Protein AF-A0A117SWT7-F1 (afdb_monomer)

Foldseek 3Di:
DVVPDPVVVVVCVVCVVVVVVLCVVCVVLLVVLVVLLVVCVVVVNPVSSVVSVVVSVVVSVVCCVPPPPVVVD

Mean predicted aligned error: 5.1 Å

Sequence (73 aa):
MASGDKYIVEFLDSIRLRIVRVTLFTSYQRRSYHEEVYLAIRGRGPDKACITMINCETNLLNCVREDIIPILF

pLDDT: mean 86.01, std 5.99, range [65.75, 94.44]

Solvent-accessible surface area (backbone atoms only — not comparable to full-atom values): 4200 Å² total; per-residue (Å²): 118,97,81,76,50,65,67,62,52,56,52,52,61,76,47,40,70,60,53,51,58,56,40,72,80,38,49,70,64,48,55,61,48,53,51,56,31,50,53,27,51,73,67,71,33,64,68,57,21,48,54,46,44,55,50,41,54,52,53,51,51,49,46,43,61,71,63,44,47,70,74,78,106

Structure (mmCIF, N/CA/C/O backbone):
data_AF-A0A117SWT7-F1
#
_entry.id   AF-A0A117SWT7-F1
#
loop_
_atom_site.group_PDB
_atom_site.id
_atom_site.type_symbol
_atom_site.label_atom_id
_atom_site.label_alt_id
_atom_site.label_comp_id
_atom_site.label_asym_id
_atom_site.label_entity_id
_atom_site.label_seq_id
_atom_site.pdbx_PDB_ins_code
_atom_site.Cartn_x
_atom_site.Cartn_y
_atom_site.Cartn_z
_atom_site.occupancy
_atom_site.B_iso_or_equiv
_atom_site.auth_seq_id
_atom_site.auth_comp_id
_atom_site.auth_asym_id
_atom_site.auth_atom_id
_atom_site.pdbx_PDB_model_num
ATOM 1 N N . MET A 1 1 ? -4.104 -5.515 -15.517 1.00 65.75 1 MET A N 1
ATOM 2 C CA . MET A 1 1 ? -3.226 -5.392 -14.330 1.00 65.75 1 MET A CA 1
ATOM 3 C C . MET A 1 1 ? -1.781 -5.417 -14.793 1.00 65.75 1 MET A C 1
ATOM 5 O O . MET A 1 1 ? -1.489 -6.181 -15.702 1.00 65.75 1 MET A O 1
ATOM 9 N N . ALA A 1 2 ? -0.908 -4.577 -14.230 1.00 81.38 2 ALA A N 1
ATOM 10 C CA . ALA A 1 2 ? 0.449 -4.373 -14.751 1.00 81.38 2 ALA A CA 1
ATOM 11 C C . ALA A 1 2 ? 1.358 -5.617 -14.671 1.00 81.38 2 ALA A C 1
ATOM 13 O O . ALA A 1 2 ? 2.259 -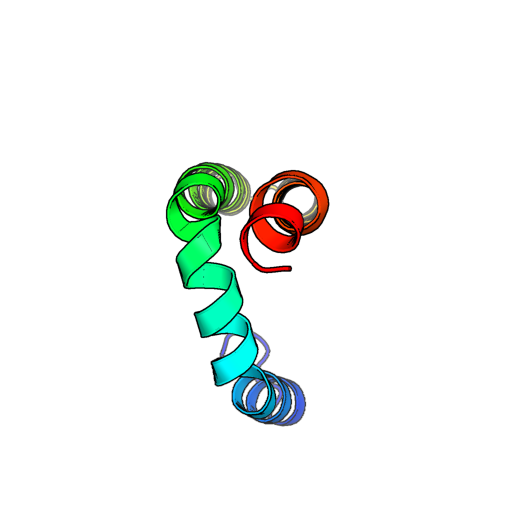5.737 -15.491 1.00 81.38 2 ALA A O 1
ATOM 14 N N . SER A 1 3 ? 1.116 -6.552 -13.740 1.00 84.31 3 SER A N 1
ATOM 15 C CA . SER A 1 3 ? 1.941 -7.767 -13.617 1.00 84.31 3 SER A CA 1
ATOM 16 C C . SER A 1 3 ? 1.634 -8.848 -14.658 1.00 84.31 3 SER A C 1
ATOM 18 O O . SER A 1 3 ? 2.435 -9.758 -14.823 1.00 84.31 3 SER A O 1
ATOM 20 N N . GLY A 1 4 ? 0.469 -8.807 -15.319 1.00 90.19 4 GLY A N 1
ATOM 21 C CA . GLY A 1 4 ? 0.005 -9.889 -16.202 1.00 90.19 4 GLY A CA 1
ATOM 22 C C . GLY A 1 4 ? -0.311 -11.221 -15.497 1.00 90.19 4 GLY A C 1
ATOM 23 O O . GLY A 1 4 ? -0.766 -12.153 -16.152 1.00 90.19 4 GLY A O 1
ATOM 24 N N . ASP A 1 5 ? -0.113 -11.311 -14.180 1.00 93.50 5 ASP A N 1
ATOM 25 C CA . ASP A 1 5 ? -0.286 -12.534 -13.399 1.00 93.50 5 ASP A CA 1
ATOM 26 C C . ASP A 1 5 ? -1.742 -12.698 -12.940 1.00 93.50 5 ASP A C 1
ATOM 28 O O . ASP A 1 5 ? -2.266 -11.899 -12.156 1.00 93.50 5 ASP A O 1
ATOM 32 N N . LYS A 1 6 ? -2.388 -13.763 -13.424 1.00 93.56 6 LYS A N 1
ATOM 33 C CA . LYS A 1 6 ? -3.776 -14.102 -13.103 1.00 93.56 6 LYS A CA 1
ATOM 34 C C . LYS A 1 6 ? -3.983 -14.397 -11.613 1.00 93.56 6 LYS A C 1
ATOM 36 O O . LYS A 1 6 ? -5.006 -13.995 -11.068 1.00 93.56 6 LYS A O 1
ATOM 41 N N . TYR A 1 7 ? -3.024 -15.038 -10.947 1.00 94.44 7 TYR A N 1
ATOM 42 C CA . TYR A 1 7 ? -3.133 -15.368 -9.526 1.00 94.44 7 TYR A CA 1
ATOM 43 C C . TYR A 1 7 ? -3.146 -14.104 -8.664 1.00 94.44 7 TYR A C 1
ATOM 45 O O . TYR A 1 7 ? -3.966 -13.969 -7.758 1.00 94.44 7 TYR A O 1
ATOM 53 N N . ILE A 1 8 ? -2.284 -13.134 -8.989 1.00 91.19 8 ILE A N 1
ATOM 54 C CA . ILE A 1 8 ? -2.255 -11.843 -8.289 1.00 91.19 8 ILE A CA 1
ATOM 55 C C . ILE A 1 8 ? -3.596 -11.115 -8.457 1.00 91.19 8 ILE A C 1
ATOM 57 O O . ILE A 1 8 ? -4.107 -10.544 -7.496 1.00 91.19 8 ILE A O 1
ATOM 61 N N . VAL A 1 9 ? -4.188 -11.154 -9.656 1.00 92.06 9 VAL A N 1
ATOM 62 C CA . VAL A 1 9 ? -5.507 -10.551 -9.929 1.00 92.06 9 VAL A CA 1
ATOM 63 C C . VAL A 1 9 ? -6.589 -11.178 -9.052 1.00 92.06 9 VAL A C 1
ATOM 65 O O . VAL A 1 9 ? -7.264 -10.466 -8.311 1.00 92.06 9 VAL A O 1
ATOM 68 N N . GLU A 1 10 ? -6.722 -12.503 -9.098 1.00 94.25 10 GLU A N 1
ATOM 69 C CA . GLU A 1 10 ? -7.752 -13.237 -8.352 1.00 94.25 10 GLU A CA 1
ATOM 70 C C . GLU A 1 10 ? -7.5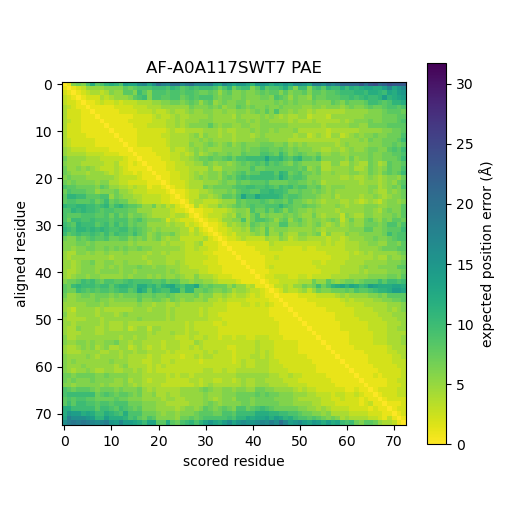96 -13.057 -6.839 1.00 94.25 10 GLU A C 1
ATOM 72 O O . GLU A 1 10 ? -8.579 -12.861 -6.118 1.00 94.25 10 GLU A O 1
ATOM 77 N N . PHE A 1 11 ? -6.355 -13.048 -6.351 1.00 93.44 11 PHE A N 1
ATOM 78 C CA . PHE A 1 11 ? -6.074 -12.794 -4.947 1.00 93.44 11 PHE A CA 1
ATOM 79 C C . PHE A 1 11 ? -6.506 -11.385 -4.524 1.00 93.44 11 PHE A C 1
ATOM 81 O O . PHE A 1 11 ? -7.210 -11.244 -3.521 1.00 93.44 11 PHE A O 1
ATOM 88 N N . LEU A 1 12 ? -6.141 -10.344 -5.284 1.00 88.88 12 LEU A N 1
ATOM 89 C CA . LEU A 1 12 ? -6.538 -8.967 -4.967 1.00 88.88 12 LEU A CA 1
ATOM 90 C C . LEU A 1 12 ? -8.061 -8.785 -4.994 1.00 88.88 12 LEU A C 1
ATOM 92 O O . LEU A 1 12 ? -8.604 -8.098 -4.125 1.00 88.88 12 LEU A O 1
ATOM 96 N N . ASP A 1 13 ? -8.757 -9.431 -5.931 1.00 90.31 13 ASP A N 1
ATOM 97 C CA . ASP A 1 13 ? -10.221 -9.418 -5.972 1.00 90.31 13 ASP A CA 1
ATOM 98 C C . ASP A 1 13 ? -10.834 -10.091 -4.735 1.00 90.31 13 ASP A C 1
ATOM 100 O O . ASP A 1 13 ? -11.782 -9.555 -4.153 1.00 90.31 13 ASP A O 1
ATOM 104 N N . SER A 1 14 ? -10.248 -11.192 -4.251 1.00 94.44 14 SER A N 1
ATOM 105 C CA . SER A 1 14 ? -10.729 -11.892 -3.049 1.00 94.44 14 SER A CA 1
ATOM 106 C C . SER A 1 14 ? -10.678 -11.035 -1.773 1.00 94.44 14 SER A C 1
ATOM 108 O O . SER A 1 14 ? -11.514 -11.184 -0.878 1.00 94.44 14 SER A O 1
ATOM 110 N N . ILE A 1 15 ? -9.732 -10.091 -1.687 1.00 91.44 15 ILE A N 1
ATOM 111 C CA . ILE A 1 15 ? -9.563 -9.201 -0.526 1.00 91.44 15 ILE A CA 1
ATOM 112 C C . ILE A 1 15 ? -10.139 -7.795 -0.739 1.00 91.44 15 ILE A C 1
ATOM 114 O O . ILE A 1 15 ? -10.124 -6.974 0.184 1.00 91.44 15 ILE A O 1
ATOM 118 N N . ARG A 1 16 ? -10.689 -7.503 -1.922 1.00 87.25 16 ARG A N 1
ATOM 119 C CA . ARG A 1 16 ? -11.118 -6.162 -2.342 1.00 87.25 16 ARG A CA 1
ATOM 120 C C . ARG A 1 16 ? -12.059 -5.476 -1.354 1.00 87.25 16 ARG A C 1
ATOM 122 O O . ARG A 1 16 ? -11.857 -4.308 -1.033 1.00 87.25 16 ARG A O 1
ATOM 129 N N . LEU A 1 17 ? -13.054 -6.190 -0.824 1.00 82.56 17 LEU A N 1
ATOM 130 C CA . LEU A 1 17 ? -14.003 -5.625 0.14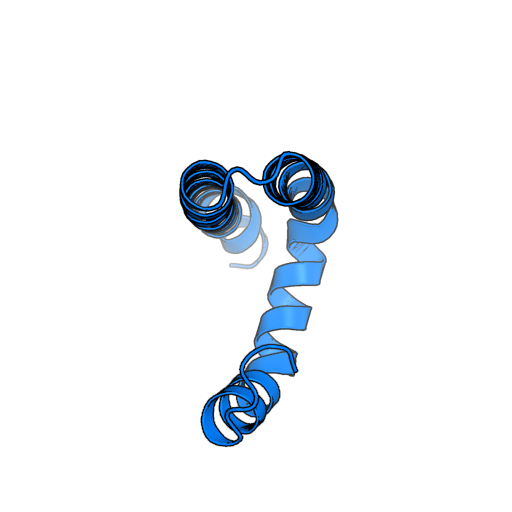8 1.00 82.56 17 LEU A CA 1
ATOM 131 C C . LEU A 1 17 ? -13.319 -5.196 1.455 1.00 82.56 17 LEU A C 1
ATOM 133 O O . LEU A 1 17 ? -13.667 -4.164 2.030 1.00 82.56 17 LEU A O 1
ATOM 137 N N . ARG A 1 18 ? -12.310 -5.951 1.907 1.00 83.44 18 ARG A N 1
ATOM 138 C CA . ARG A 1 18 ? -11.521 -5.603 3.098 1.00 83.44 18 ARG A CA 1
ATOM 139 C C . ARG A 1 18 ? -10.668 -4.363 2.837 1.00 83.44 18 ARG A C 1
ATOM 141 O O . ARG A 1 18 ? -10.638 -3.467 3.677 1.00 83.44 18 ARG A O 1
ATOM 148 N N . ILE A 1 19 ? -10.056 -4.273 1.651 1.00 82.19 19 ILE A N 1
ATOM 149 C CA . ILE A 1 19 ? -9.297 -3.090 1.217 1.00 82.19 19 ILE A CA 1
ATOM 150 C C . ILE A 1 19 ? -10.194 -1.849 1.205 1.00 82.19 19 ILE A C 1
ATOM 152 O O . ILE A 1 19 ? -9.814 -0.825 1.771 1.00 82.19 19 ILE A O 1
ATOM 156 N N . VAL A 1 20 ? -11.386 -1.928 0.603 1.00 81.19 20 VAL A N 1
ATOM 157 C CA . VAL A 1 20 ? -12.340 -0.806 0.556 1.00 81.19 20 VAL A CA 1
ATOM 158 C C . VAL A 1 20 ? -12.694 -0.336 1.964 1.00 81.19 20 VAL A C 1
ATOM 160 O O . VAL A 1 20 ? -12.637 0.861 2.235 1.00 81.19 20 VAL A O 1
ATOM 163 N N . ARG A 1 21 ? -12.982 -1.267 2.883 1.00 79.06 21 ARG A N 1
ATOM 164 C CA . ARG A 1 21 ? -13.346 -0.930 4.263 1.00 79.06 21 ARG A CA 1
ATOM 165 C C . ARG A 1 21 ? -12.245 -0.153 4.982 1.00 79.06 21 ARG A C 1
ATOM 167 O O . ARG A 1 21 ? -12.535 0.883 5.557 1.00 79.06 21 ARG A O 1
ATOM 174 N N . VAL A 1 22 ? -10.993 -0.605 4.907 1.00 76.56 22 VAL A N 1
ATOM 175 C CA . VAL A 1 22 ? -9.849 0.115 5.504 1.00 76.56 22 VAL A CA 1
ATOM 176 C C . VAL A 1 22 ? -9.604 1.454 4.797 1.00 76.56 22 VAL A C 1
ATOM 178 O O . VAL A 1 22 ? -9.252 2.449 5.428 1.00 76.56 22 VAL A O 1
ATOM 181 N N . THR A 1 23 ? -9.826 1.503 3.482 1.00 79.56 23 THR A N 1
ATOM 182 C CA . THR A 1 23 ? -9.627 2.711 2.668 1.00 79.56 23 THR A CA 1
ATOM 183 C C . THR A 1 23 ? -10.596 3.830 3.046 1.00 79.56 23 THR A C 1
ATOM 185 O O . THR A 1 23 ? -10.190 4.986 3.035 1.00 79.56 23 THR A O 1
ATOM 188 N N . LEU A 1 24 ? -11.836 3.513 3.433 1.00 81.19 24 LEU A N 1
ATOM 189 C CA . LEU A 1 24 ? -12.809 4.516 3.890 1.00 81.19 24 LEU A CA 1
ATOM 190 C C . LEU A 1 24 ? -12.314 5.306 5.106 1.00 81.19 24 LEU A C 1
ATOM 192 O O . LEU A 1 24 ? -12.583 6.497 5.206 1.00 81.19 24 LEU A O 1
ATOM 196 N N . PHE A 1 25 ? -11.563 4.661 5.998 1.00 78.62 25 PHE A N 1
ATOM 197 C CA . PHE A 1 25 ? -11.050 5.295 7.212 1.00 78.62 25 PHE A CA 1
ATOM 198 C C . PHE A 1 25 ? -9.669 5.942 7.024 1.00 78.62 25 PHE A C 1
ATOM 200 O O . PHE A 1 25 ? -9.257 6.743 7.851 1.00 78.62 25 PHE A O 1
ATOM 207 N N . THR A 1 26 ? -8.967 5.638 5.927 1.00 80.44 26 THR A N 1
ATOM 208 C CA . THR A 1 26 ? -7.596 6.118 5.646 1.00 80.44 26 THR A CA 1
ATOM 209 C C . THR A 1 26 ? -7.499 6.988 4.390 1.00 80.44 26 THR A C 1
ATOM 211 O O . THR A 1 26 ? -6.402 7.272 3.905 1.00 80.44 26 THR A O 1
ATOM 214 N N . SER A 1 27 ? -8.631 7.392 3.803 1.00 78.81 27 SER A N 1
ATOM 215 C CA . SER A 1 27 ? -8.674 8.013 2.472 1.00 78.81 27 SER A CA 1
ATOM 216 C C . SER A 1 27 ? -7.885 9.317 2.392 1.00 78.81 27 SER A C 1
ATOM 218 O O . SER A 1 27 ? -7.269 9.600 1.364 1.00 78.81 27 SER A O 1
ATOM 220 N N . TYR A 1 28 ? -7.891 10.101 3.473 1.00 79.38 28 TYR A N 1
ATOM 221 C CA . TYR A 1 28 ? -7.165 11.364 3.549 1.00 79.38 28 TYR A CA 1
ATOM 222 C C . TYR A 1 28 ? -5.648 11.134 3.546 1.00 79.38 28 TYR A C 1
ATOM 224 O O . TYR A 1 28 ? -4.949 11.640 2.669 1.00 79.38 28 TYR A O 1
ATOM 232 N N . GLN A 1 29 ? -5.157 10.288 4.453 1.00 76.81 29 GLN A N 1
ATOM 233 C CA . GLN A 1 29 ? -3.745 9.930 4.575 1.00 76.81 29 GLN A CA 1
ATOM 234 C C . GLN A 1 29 ? -3.230 9.283 3.280 1.00 76.81 29 GLN A C 1
ATOM 236 O O . GLN A 1 29 ? -2.195 9.685 2.748 1.00 76.81 29 GLN A O 1
ATOM 241 N N . ARG A 1 30 ? -3.997 8.349 2.693 1.00 75.19 30 ARG A N 1
ATOM 242 C CA . ARG A 1 30 ? -3.651 7.720 1.406 1.00 75.19 30 ARG A CA 1
ATOM 243 C C . ARG A 1 30 ? -3.459 8.746 0.297 1.00 75.19 30 ARG A C 1
ATOM 245 O O . ARG A 1 30 ? -2.532 8.595 -0.488 1.00 75.19 30 ARG A O 1
ATOM 252 N N . ARG A 1 31 ? -4.301 9.777 0.202 1.00 77.31 31 ARG A N 1
ATOM 253 C CA . ARG A 1 31 ? -4.207 10.748 -0.897 1.00 77.31 31 ARG A CA 1
ATOM 254 C C . ARG A 1 31 ? -2.849 11.454 -0.922 1.00 77.31 31 ARG A C 1
ATOM 256 O O . ARG A 1 31 ? -2.272 11.575 -1.997 1.00 77.31 31 ARG A O 1
ATOM 263 N N . SER A 1 32 ? -2.332 11.827 0.249 1.00 78.00 32 SER A N 1
ATOM 264 C CA . SER A 1 32 ? -0.999 12.426 0.387 1.00 78.00 32 SER A CA 1
ATOM 265 C C . SER A 1 32 ? 0.107 11.452 -0.029 1.00 78.00 32 SER A C 1
ATOM 267 O O . SER A 1 32 ? 0.988 11.805 -0.805 1.00 78.00 32 SER A O 1
ATOM 269 N N . TYR A 1 33 ? 0.050 10.200 0.432 1.00 78.75 33 TYR A N 1
ATOM 270 C CA . TYR A 1 33 ? 1.114 9.234 0.148 1.00 78.75 33 TYR A CA 1
ATOM 271 C C . TYR A 1 33 ? 1.132 8.739 -1.307 1.00 78.75 33 TYR A C 1
ATOM 273 O O . TYR A 1 33 ? 2.192 8.440 -1.856 1.00 78.75 33 TYR A O 1
ATOM 281 N N . HIS A 1 34 ? -0.031 8.652 -1.960 1.00 82.00 34 HIS A N 1
ATOM 282 C CA . HIS A 1 34 ? -0.126 8.235 -3.365 1.00 82.00 34 HIS A CA 1
ATOM 283 C C . HIS A 1 34 ? 0.505 9.260 -4.315 1.00 82.00 34 HIS A C 1
ATOM 285 O O . HIS A 1 34 ? 1.074 8.871 -5.336 1.00 82.00 34 HIS A O 1
ATOM 291 N N . GLU A 1 35 ? 0.456 10.549 -3.970 1.00 87.44 35 GLU A N 1
ATOM 292 C CA . GLU A 1 35 ? 1.122 11.606 -4.735 1.00 87.44 35 GLU A CA 1
ATOM 293 C C . GLU A 1 35 ? 2.648 11.447 -4.707 1.00 87.44 35 GLU A C 1
ATOM 295 O O . GLU A 1 35 ? 3.292 11.479 -5.757 1.00 87.44 35 GLU A O 1
ATOM 300 N N . GLU A 1 36 ? 3.232 11.182 -3.538 1.00 84.69 36 GLU A N 1
ATOM 301 C CA . GLU A 1 36 ? 4.681 10.991 -3.399 1.00 84.69 36 GLU A CA 1
ATOM 302 C C . GLU A 1 36 ? 5.193 9.786 -4.196 1.00 84.69 36 GLU A C 1
ATOM 304 O O . GLU A 1 36 ? 6.204 9.881 -4.901 1.00 84.69 36 GLU A O 1
ATOM 309 N N . VAL A 1 37 ? 4.471 8.661 -4.140 1.00 86.94 37 VAL A N 1
ATOM 310 C CA . VAL A 1 37 ? 4.797 7.464 -4.930 1.00 86.94 37 VAL A CA 1
ATOM 311 C C . VAL A 1 37 ? 4.701 7.767 -6.425 1.00 86.94 37 VAL A C 1
ATOM 313 O O . VAL A 1 37 ? 5.605 7.417 -7.186 1.00 86.94 37 VAL A O 1
ATOM 316 N N . TYR A 1 38 ? 3.644 8.460 -6.860 1.00 88.56 38 TYR A N 1
ATOM 317 C CA . TYR A 1 38 ? 3.478 8.851 -8.259 1.00 88.56 38 TYR A CA 1
ATOM 318 C C . TYR A 1 38 ? 4.632 9.735 -8.748 1.00 88.56 38 TYR A C 1
ATOM 320 O O . TYR A 1 38 ? 5.183 9.493 -9.825 1.00 88.56 38 TYR A O 1
ATOM 328 N N . LEU A 1 39 ? 5.040 10.727 -7.953 1.00 90.31 39 LEU A N 1
ATOM 329 C CA . LEU A 1 39 ? 6.169 11.596 -8.281 1.00 90.31 39 LEU A CA 1
ATOM 330 C C . LEU A 1 39 ? 7.485 10.809 -8.375 1.00 90.31 39 LEU A C 1
ATOM 332 O O . LEU A 1 39 ? 8.272 11.051 -9.293 1.00 90.31 39 LEU A O 1
ATOM 336 N N . ALA A 1 40 ? 7.706 9.831 -7.491 1.00 88.12 40 ALA A N 1
ATOM 337 C CA . ALA A 1 40 ? 8.881 8.959 -7.541 1.00 88.12 40 ALA A CA 1
ATOM 338 C C . ALA A 1 40 ? 8.906 8.071 -8.802 1.00 88.12 40 ALA A C 1
ATOM 340 O O . ALA A 1 40 ? 9.944 7.968 -9.462 1.00 88.12 40 ALA A O 1
ATOM 341 N N . ILE A 1 41 ? 7.757 7.499 -9.186 1.00 88.62 41 ILE A N 1
ATOM 342 C CA . ILE A 1 41 ? 7.604 6.721 -10.428 1.00 88.62 41 ILE A CA 1
ATOM 343 C C . ILE A 1 41 ? 7.853 7.614 -11.650 1.00 88.62 41 ILE A C 1
ATOM 345 O O . ILE A 1 41 ? 8.630 7.254 -12.537 1.00 88.62 41 ILE A O 1
ATOM 349 N N . ARG A 1 42 ? 7.238 8.804 -11.691 1.00 92.12 42 ARG A N 1
ATOM 350 C CA . ARG A 1 42 ? 7.407 9.776 -12.784 1.00 92.12 42 ARG A CA 1
ATOM 351 C C . ARG A 1 42 ? 8.864 10.213 -12.938 1.00 92.12 42 ARG A C 1
ATOM 353 O O . ARG A 1 42 ? 9.33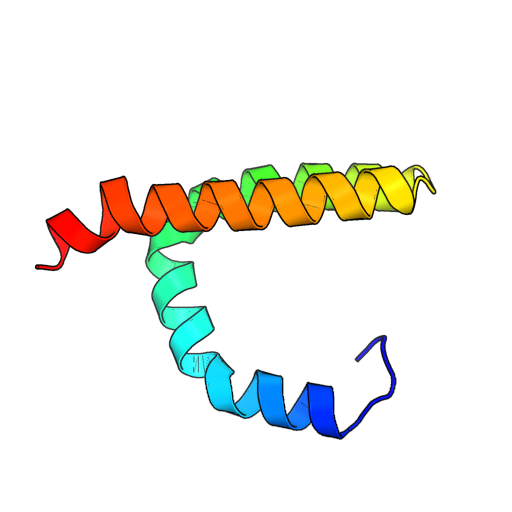1 10.384 -14.061 1.00 92.12 42 ARG A O 1
ATOM 360 N N . GLY A 1 43 ? 9.584 10.347 -11.826 1.00 91.88 43 GLY A N 1
ATOM 361 C CA . GLY A 1 43 ? 11.016 10.645 -11.791 1.00 91.88 43 GLY A CA 1
ATOM 362 C C . GLY A 1 43 ? 11.926 9.502 -12.253 1.00 91.88 43 GLY A C 1
ATOM 363 O O . GLY A 1 43 ? 13.141 9.662 -12.200 1.00 91.88 43 GLY A O 1
ATOM 364 N N . ARG A 1 44 ? 11.371 8.360 -12.694 1.00 85.12 44 ARG A N 1
ATOM 365 C CA . ARG A 1 44 ? 12.108 7.149 -13.103 1.00 85.12 44 ARG A CA 1
ATOM 366 C C . ARG A 1 44 ? 13.083 6.636 -12.036 1.00 85.12 44 ARG A C 1
ATOM 368 O O . ARG A 1 44 ? 14.119 6.074 -12.373 1.00 85.12 44 ARG A O 1
ATOM 375 N N . GLY A 1 45 ? 12.749 6.816 -10.758 1.00 89.06 45 GLY A N 1
ATOM 376 C CA . GLY A 1 45 ? 13.511 6.275 -9.634 1.00 89.06 45 GLY A CA 1
ATOM 377 C C . GLY A 1 45 ? 12.827 5.030 -9.071 1.00 89.06 45 GLY A C 1
ATOM 378 O O . GLY A 1 45 ? 12.100 5.176 -8.091 1.00 89.06 45 GLY A O 1
ATOM 379 N N . PRO A 1 46 ? 13.008 3.830 -9.657 1.00 87.69 46 PRO A N 1
ATOM 380 C CA . PRO A 1 46 ? 1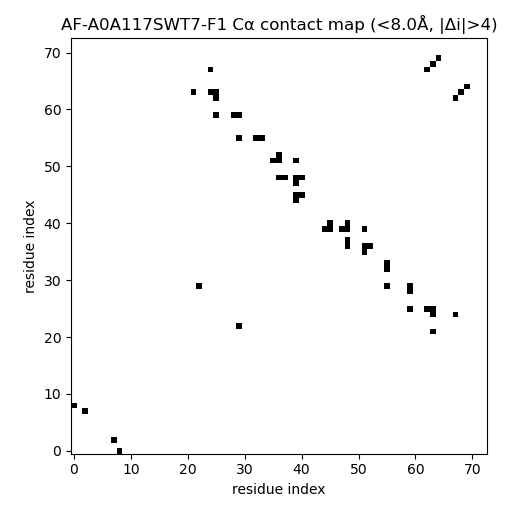2.291 2.625 -9.236 1.00 87.69 46 PRO A CA 1
ATOM 381 C C . PRO A 1 46 ? 12.584 2.249 -7.780 1.00 87.69 46 PRO A C 1
ATOM 383 O O . PRO A 1 46 ? 11.651 1.962 -7.035 1.00 87.69 46 PRO A O 1
ATOM 386 N N . ASP A 1 47 ? 13.842 2.348 -7.340 1.00 92.56 47 ASP A N 1
ATOM 387 C CA . ASP A 1 47 ? 14.226 2.052 -5.954 1.00 92.56 47 ASP A CA 1
ATOM 388 C C . ASP A 1 47 ? 13.597 3.045 -4.978 1.00 92.56 47 ASP A C 1
ATOM 390 O O . ASP A 1 47 ? 13.041 2.666 -3.948 1.00 92.56 47 ASP A O 1
ATOM 394 N N . LYS A 1 48 ? 13.609 4.332 -5.344 1.00 89.88 48 LYS A N 1
ATOM 395 C CA . LYS A 1 48 ? 12.965 5.386 -4.560 1.00 89.88 48 LYS A CA 1
ATOM 396 C C . LYS A 1 48 ? 11.459 5.159 -4.481 1.00 89.88 4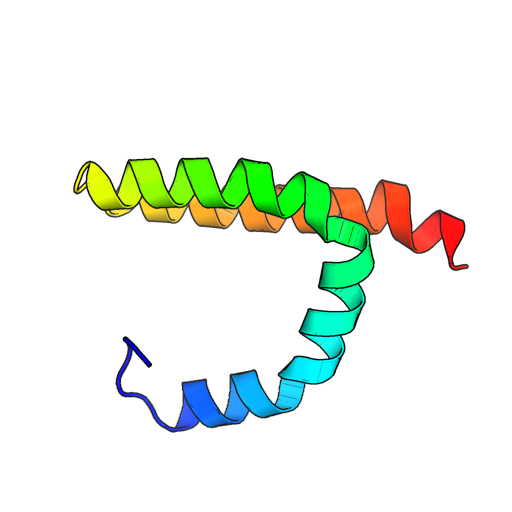8 LYS A C 1
ATOM 398 O O . LYS A 1 48 ? 10.904 5.233 -3.395 1.00 89.88 48 LYS A O 1
ATOM 403 N N . ALA A 1 49 ? 10.810 4.848 -5.600 1.00 89.50 49 ALA A N 1
ATOM 404 C CA . ALA A 1 49 ? 9.383 4.552 -5.638 1.00 89.50 49 ALA A CA 1
ATOM 405 C C . ALA A 1 49 ? 9.032 3.334 -4.771 1.00 89.50 49 ALA A C 1
ATOM 407 O O . ALA A 1 49 ? 8.035 3.370 -4.054 1.00 89.50 49 ALA A O 1
ATOM 408 N N . CYS A 1 50 ? 9.873 2.297 -4.790 1.00 91.88 50 CYS A N 1
ATOM 409 C CA . CYS A 1 50 ? 9.719 1.114 -3.951 1.00 91.88 50 CYS A CA 1
ATOM 410 C C . CYS A 1 50 ? 9.806 1.468 -2.458 1.00 91.88 50 CYS A C 1
ATOM 412 O O . CYS A 1 50 ? 8.881 1.179 -1.702 1.00 91.88 50 CYS A O 1
ATOM 414 N N . ILE A 1 51 ? 10.862 2.176 -2.043 1.00 93.94 51 ILE A N 1
ATOM 415 C CA . ILE A 1 51 ? 11.043 2.614 -0.650 1.00 93.94 51 ILE A CA 1
ATOM 416 C C . ILE A 1 51 ? 9.886 3.518 -0.205 1.00 93.94 51 ILE A C 1
ATOM 418 O O . ILE A 1 51 ? 9.332 3.328 0.876 1.00 93.94 51 ILE A O 1
ATOM 422 N N . THR A 1 52 ? 9.478 4.477 -1.041 1.00 91.00 52 THR A N 1
ATOM 423 C CA . THR A 1 52 ? 8.342 5.362 -0.747 1.00 91.00 52 THR A CA 1
ATOM 424 C C . THR A 1 52 ? 7.044 4.570 -0.586 1.00 91.00 52 THR A C 1
ATOM 426 O O . THR A 1 52 ? 6.268 4.868 0.319 1.00 91.00 52 THR A O 1
ATOM 429 N N . MET A 1 53 ? 6.818 3.531 -1.397 1.00 90.69 53 MET A N 1
ATOM 430 C CA . MET A 1 53 ? 5.646 2.665 -1.254 1.00 90.69 53 MET A CA 1
ATOM 431 C C . MET A 1 53 ? 5.674 1.877 0.064 1.00 90.69 53 MET A C 1
ATOM 433 O O . MET A 1 53 ? 4.680 1.871 0.782 1.00 90.69 53 MET A O 1
ATOM 437 N N . ILE A 1 54 ? 6.813 1.278 0.428 1.00 92.88 54 ILE A N 1
ATOM 438 C CA . ILE A 1 54 ? 6.968 0.536 1.694 1.00 92.88 54 ILE A CA 1
ATOM 439 C C . ILE A 1 54 ? 6.715 1.453 2.901 1.00 92.88 54 ILE A C 1
ATOM 441 O O . ILE A 1 54 ? 6.015 1.085 3.849 1.00 92.88 54 ILE A O 1
ATOM 445 N N . ASN A 1 55 ? 7.245 2.677 2.854 1.00 91.25 55 ASN A N 1
ATOM 446 C CA . ASN A 1 55 ? 7.027 3.670 3.903 1.00 91.25 55 ASN A CA 1
ATOM 447 C C . ASN A 1 55 ? 5.552 4.088 3.984 1.00 91.25 55 ASN A C 1
ATOM 449 O O . ASN A 1 55 ? 4.996 4.171 5.077 1.00 91.25 55 ASN A O 1
ATOM 453 N N . CYS A 1 56 ? 4.901 4.302 2.837 1.00 88.88 56 CYS A N 1
ATOM 454 C CA . CYS A 1 56 ? 3.468 4.584 2.749 1.00 88.88 56 CYS A CA 1
ATOM 455 C C . CYS A 1 56 ? 2.633 3.474 3.406 1.00 88.88 56 CYS A C 1
ATOM 457 O O . CYS A 1 56 ? 1.782 3.762 4.247 1.00 88.88 56 CYS A O 1
ATOM 459 N N . GLU A 1 57 ? 2.903 2.208 3.078 1.00 88.12 57 GLU A N 1
ATOM 460 C CA . GLU A 1 57 ? 2.205 1.060 3.667 1.00 88.12 57 GLU A CA 1
ATOM 461 C C . GLU A 1 57 ? 2.392 0.991 5.187 1.00 88.12 57 GLU A C 1
ATOM 463 O O . GLU A 1 57 ? 1.422 0.794 5.921 1.00 88.12 57 GLU A O 1
ATOM 468 N N . THR A 1 58 ? 3.617 1.221 5.665 1.00 91.25 58 THR A N 1
ATOM 469 C CA . THR A 1 58 ? 3.947 1.214 7.098 1.00 91.25 58 THR A CA 1
ATOM 470 C C . THR A 1 58 ? 3.215 2.329 7.850 1.00 91.25 58 THR A C 1
ATOM 472 O O . THR A 1 58 ? 2.590 2.080 8.881 1.00 91.25 58 THR A O 1
ATOM 475 N N . ASN A 1 59 ? 3.222 3.548 7.310 1.00 88.94 59 ASN A N 1
ATOM 476 C CA . ASN A 1 59 ? 2.543 4.693 7.918 1.00 88.94 59 ASN A CA 1
ATOM 477 C C . ASN A 1 59 ? 1.023 4.504 7.953 1.00 88.94 59 ASN A C 1
ATOM 479 O O . ASN A 1 59 ? 0.380 4.808 8.957 1.00 88.94 59 ASN A O 1
ATOM 483 N N . LEU A 1 60 ? 0.442 3.956 6.882 1.00 86.50 60 LEU A N 1
ATOM 484 C CA . LEU A 1 60 ? -0.984 3.637 6.838 1.00 86.50 60 LEU A CA 1
ATOM 485 C C . LEU A 1 60 ? -1.358 2.565 7.859 1.00 86.50 60 LEU A C 1
ATOM 487 O O . LEU A 1 60 ? -2.396 2.683 8.504 1.00 86.50 60 LEU A O 1
ATOM 491 N N . LEU A 1 61 ? -0.523 1.539 8.029 1.00 88.94 61 LEU A N 1
ATOM 492 C CA . LEU A 1 61 ? -0.743 0.517 9.047 1.00 88.94 61 LEU A CA 1
ATOM 493 C C . LEU A 1 61 ? -0.732 1.119 10.458 1.00 88.94 61 LEU A C 1
ATOM 495 O O . LEU A 1 61 ? -1.594 0.769 11.265 1.00 88.94 61 LEU A O 1
ATOM 499 N N . ASN A 1 62 ? 0.206 2.024 10.744 1.00 89.56 62 ASN A N 1
ATOM 500 C CA . ASN A 1 62 ? 0.281 2.702 12.037 1.00 89.56 62 ASN A CA 1
ATOM 501 C C . ASN A 1 62 ? -0.948 3.584 12.276 1.00 89.56 62 ASN A C 1
ATOM 503 O O . ASN A 1 62 ? -1.596 3.425 13.301 1.00 89.56 62 ASN A O 1
ATOM 507 N N . CYS A 1 63 ? -1.363 4.386 11.291 1.00 86.81 63 CYS A N 1
ATOM 508 C CA . CYS A 1 63 ? -2.596 5.177 11.373 1.00 86.81 63 CY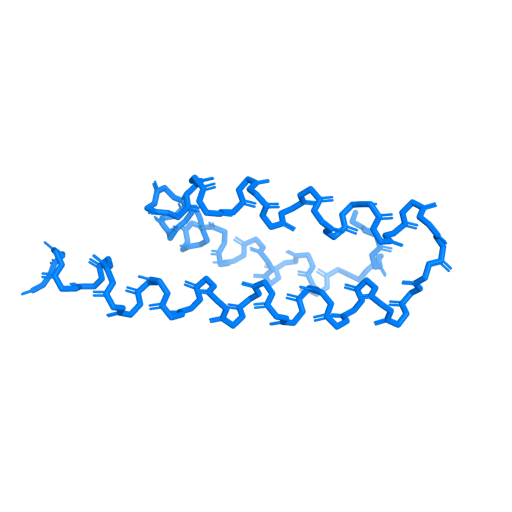S A CA 1
ATOM 509 C C . CYS A 1 63 ? -3.831 4.300 11.642 1.00 86.81 63 CYS A C 1
ATOM 511 O O . CYS A 1 63 ? -4.666 4.613 12.487 1.00 86.81 63 CYS A O 1
ATOM 513 N N . VAL A 1 64 ? -3.940 3.137 10.988 1.00 85.50 64 VAL A N 1
ATOM 514 C CA . VAL A 1 64 ? -5.035 2.197 11.277 1.00 85.50 64 VAL A CA 1
ATOM 515 C C . VAL A 1 64 ? -4.987 1.701 12.719 1.00 85.50 64 VAL A C 1
ATOM 517 O O . VAL A 1 64 ? -6.029 1.625 13.369 1.00 85.50 64 VAL A O 1
ATOM 520 N N . ARG A 1 65 ? -3.802 1.356 13.220 1.00 88.88 65 ARG A N 1
ATOM 521 C CA . ARG A 1 65 ? -3.623 0.825 14.576 1.00 88.88 65 ARG A CA 1
ATOM 522 C C . ARG A 1 65 ? -3.863 1.860 15.666 1.00 88.88 65 ARG A C 1
ATOM 524 O O . ARG A 1 65 ? -4.471 1.517 16.672 1.00 88.88 65 ARG A O 1
ATOM 531 N N . GLU A 1 66 ? -3.372 3.074 15.468 1.00 88.88 66 GLU A N 1
ATOM 532 C CA . GLU A 1 66 ? -3.343 4.124 16.486 1.00 88.88 66 GLU A CA 1
ATOM 533 C C . GLU A 1 66 ? -4.602 4.991 16.451 1.00 88.88 66 GLU A C 1
ATOM 535 O O . GLU A 1 66 ? -5.125 5.335 17.507 1.00 88.88 66 GLU A O 1
ATOM 540 N N . ASP A 1 67 ? -5.138 5.276 15.261 1.00 83.81 67 ASP A N 1
ATOM 541 C CA . ASP A 1 67 ? -6.226 6.247 15.110 1.00 83.81 67 ASP A CA 1
ATOM 542 C C . ASP A 1 67 ? -7.579 5.590 14.818 1.00 83.81 67 ASP A C 1
ATOM 544 O O . ASP A 1 67 ? -8.613 6.098 15.238 1.00 83.81 67 ASP A O 1
ATOM 548 N N . ILE A 1 68 ? -7.612 4.474 14.079 1.00 81.62 68 ILE A N 1
ATOM 549 C CA . ILE A 1 68 ? -8.876 3.905 13.572 1.00 81.62 68 ILE A CA 1
ATOM 550 C C . ILE A 1 68 ? -9.402 2.787 14.465 1.00 81.62 68 ILE A C 1
ATOM 552 O O . ILE A 1 68 ? -10.569 2.815 14.855 1.00 81.62 68 ILE A O 1
ATOM 556 N N . ILE A 1 69 ? -8.572 1.784 14.772 1.00 84.06 69 ILE A N 1
ATOM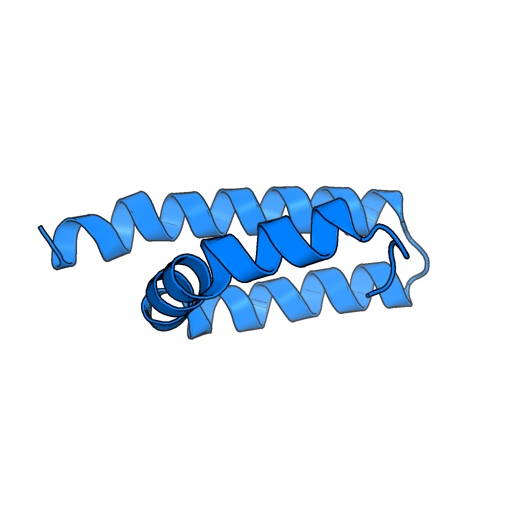 557 C CA . ILE A 1 69 ? -8.984 0.645 15.606 1.00 84.06 69 ILE A CA 1
ATOM 558 C C . ILE A 1 69 ? -9.560 1.117 16.952 1.00 84.06 69 ILE A C 1
ATOM 560 O O . ILE A 1 69 ? -10.651 0.651 17.273 1.00 84.06 69 ILE A O 1
ATOM 564 N N . PRO A 1 70 ? -8.939 2.065 17.685 1.00 85.25 70 PRO A N 1
ATOM 565 C CA . PRO A 1 70 ? -9.462 2.517 18.979 1.00 85.25 70 PRO A CA 1
ATOM 566 C C . PRO A 1 70 ? -10.794 3.274 18.915 1.00 85.25 70 PRO A C 1
ATOM 568 O O . PRO A 1 70 ? -11.455 3.443 19.931 1.00 85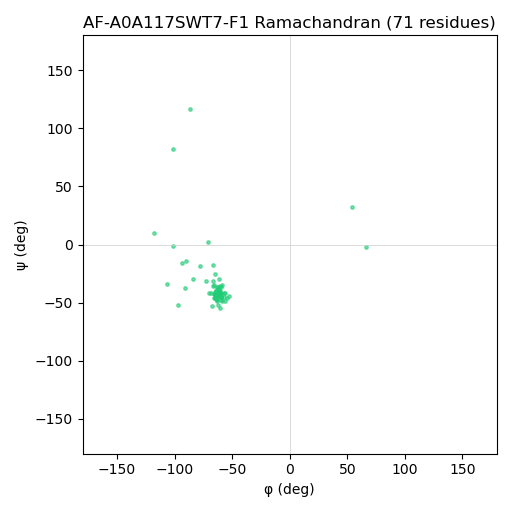.25 70 PRO A O 1
ATOM 571 N N . ILE A 1 71 ? -11.191 3.780 17.742 1.00 81.38 71 ILE A N 1
ATOM 572 C CA . ILE A 1 71 ? -12.502 4.424 17.555 1.00 81.38 71 ILE A CA 1
ATOM 573 C C . ILE A 1 71 ? -13.586 3.373 17.281 1.00 81.38 71 ILE A C 1
ATOM 575 O O . ILE A 1 71 ? -14.761 3.588 17.575 1.00 81.38 71 ILE A O 1
ATOM 579 N N . LEU A 1 72 ? -13.208 2.248 16.671 1.00 74.19 72 LEU A N 1
ATOM 580 C CA . LEU A 1 72 ? -14.138 1.214 16.221 1.00 74.19 72 LEU A CA 1
ATOM 581 C C . LEU A 1 72 ? -14.364 0.094 17.250 1.00 74.19 72 LEU A C 1
ATOM 583 O O . LEU A 1 72 ? -15.324 -0.663 17.080 1.00 74.19 72 LEU A O 1
ATOM 587 N N . PHE A 1 73 ? -13.504 -0.022 18.266 1.00 74.81 73 PHE A N 1
ATOM 588 C CA . PHE A 1 73 ? -13.513 -1.066 19.297 1.00 74.81 73 PHE A CA 1
ATOM 589 C C . PHE A 1 73 ? -13.143 -0.489 20.661 1.00 74.81 73 PHE A C 1
ATOM 591 O O . PHE A 1 73 ? -13.741 -0.957 21.655 1.00 74.81 73 PHE A O 1
#

Radius of gyration: 14.15 Å; Cα contacts (8 Å, |Δi|>4): 29; chains: 1; bounding box: 28×28×36 Å

Secondary structure (DSSP, 8-state):
-TT--HHHHHHHHHHHHHHHHHHHHHHHHHHHHHHHHHHHHHTT-HHHHHHHHHHHHHHHHHHIIIIIHHHH-